Protein AF-A0A948D9K1-F1 (afdb_monomer_lite)

pLDDT: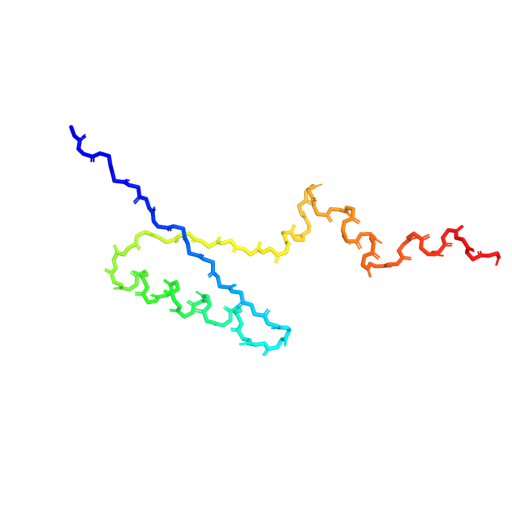 mean 82.02, std 15.56, range [48.56, 98.25]

Radius of gyration: 18.18 Å; chains: 1; bounding box: 44×28×57 Å

Secondary structure (DSSP, 8-state):
-PPPPPPP-----STTS-HHHHHHHHHHHHHHTT-------SS-TTSTTTHHHHHHHTTTTGGGS--

Sequence (67 aa):
MRQTYGKFIVIDGTDGSGKATQTEILAQRMKRAGFDVEMADFPQYNTKSAGLIEEYLNAKFSKFYSY

Foldseek 3Di:
DDDDDDDDDDQDDDPPPCSVVVQVVVQVVCVVVVDDDDDDDPPPPPDPVCVVVVCVVVCVVVVVPDD

Structure (mmCIF, N/CA/C/O backbone):
data_AF-A0A948D9K1-F1
#
_entry.id   AF-A0A948D9K1-F1
#
loop_
_atom_site.group_PDB
_atom_site.id
_atom_site.type_symbol
_atom_site.label_atom_id
_atom_site.labe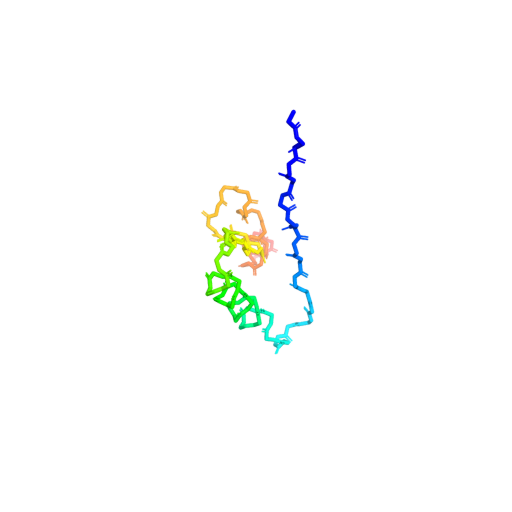l_alt_id
_atom_site.label_comp_id
_atom_site.label_asym_id
_atom_site.label_entity_id
_atom_site.label_seq_id
_atom_site.pdbx_PDB_ins_code
_atom_site.Cartn_x
_atom_site.Cartn_y
_atom_site.Cartn_z
_atom_site.occupancy
_atom_site.B_iso_or_equiv
_atom_site.auth_seq_id
_atom_site.auth_comp_id
_atom_site.auth_asym_id
_atom_site.auth_atom_id
_atom_site.pdbx_PDB_model_num
ATOM 1 N N . MET A 1 1 ? -7.678 11.814 27.986 1.00 60.84 1 MET A N 1
ATOM 2 C CA . MET A 1 1 ? -8.211 11.090 26.808 1.00 60.84 1 MET A CA 1
ATOM 3 C C . MET A 1 1 ? -7.113 10.186 26.269 1.00 60.84 1 MET A C 1
ATOM 5 O O . MET A 1 1 ? -5.975 10.632 26.210 1.00 60.84 1 MET A O 1
ATOM 9 N N . ARG A 1 2 ? -7.407 8.920 25.951 1.00 66.81 2 ARG A N 1
ATOM 10 C CA . ARG A 1 2 ? -6.409 7.985 25.405 1.00 66.81 2 ARG A CA 1
ATOM 11 C C . ARG A 1 2 ? -6.273 8.272 23.906 1.00 66.81 2 ARG A C 1
ATOM 13 O O . ARG A 1 2 ? -7.259 8.151 23.187 1.00 66.81 2 ARG A O 1
ATOM 20 N N . GLN A 1 3 ? -5.098 8.710 23.457 1.00 68.94 3 GLN A N 1
ATOM 21 C CA . GLN A 1 3 ? -4.841 8.937 22.033 1.00 68.94 3 GLN A CA 1
ATOM 22 C C . GLN A 1 3 ? -4.821 7.567 21.340 1.00 68.94 3 GLN A C 1
ATOM 24 O O . GLN A 1 3 ? -4.088 6.672 21.763 1.00 68.94 3 GLN A O 1
ATOM 29 N N . THR A 1 4 ? -5.690 7.365 20.351 1.00 79.81 4 THR A N 1
ATOM 30 C CA . THR A 1 4 ? -5.725 6.137 19.550 1.00 79.81 4 THR A CA 1
ATOM 31 C C . THR A 1 4 ? -5.030 6.421 18.228 1.00 79.81 4 THR A C 1
ATOM 33 O O . THR A 1 4 ? -5.419 7.327 17.499 1.00 79.81 4 THR A O 1
ATOM 36 N N . TYR A 1 5 ? -3.958 5.683 17.947 1.00 86.81 5 TYR A N 1
ATOM 37 C CA . TYR A 1 5 ? -3.262 5.756 16.666 1.00 86.81 5 TYR A CA 1
ATOM 38 C C . TYR A 1 5 ? -3.832 4.709 15.712 1.00 86.81 5 TYR A C 1
ATOM 40 O O . TYR A 1 5 ? -4.146 3.587 16.124 1.00 86.81 5 TYR A O 1
ATOM 48 N N . GLY A 1 6 ? -3.947 5.076 14.435 1.00 90.94 6 GLY A N 1
ATOM 49 C CA . GLY A 1 6 ? -4.258 4.132 13.367 1.00 90.94 6 GLY A CA 1
ATOM 50 C C . GLY A 1 6 ? -3.165 3.072 13.203 1.00 90.94 6 GLY A C 1
ATOM 51 O O . GLY A 1 6 ? -2.052 3.203 13.718 1.00 90.94 6 GLY A O 1
ATOM 52 N N . LYS A 1 7 ? -3.482 1.999 12.474 1.00 93.50 7 LYS A N 1
ATOM 53 C CA . LYS A 1 7 ? -2.503 0.973 12.095 1.00 93.50 7 LYS A CA 1
ATOM 54 C C . LYS A 1 7 ? -1.955 1.292 10.708 1.00 93.50 7 LYS A C 1
ATOM 56 O O . LYS A 1 7 ? -2.732 1.511 9.787 1.00 93.50 7 LYS A O 1
ATOM 61 N N . PHE A 1 8 ? -0.634 1.256 10.563 1.00 94.69 8 PHE A N 1
ATOM 62 C CA . PHE A 1 8 ? 0.029 1.314 9.265 1.00 94.69 8 PHE A CA 1
ATOM 63 C C . PHE A 1 8 ? 0.372 -0.109 8.818 1.00 94.69 8 PHE A C 1
ATOM 65 O O . PHE A 1 8 ? 1.065 -0.831 9.536 1.00 94.69 8 PHE A O 1
ATOM 72 N N . ILE A 1 9 ? -0.166 -0.532 7.675 1.00 95.12 9 ILE A N 1
ATOM 73 C CA . ILE A 1 9 ? -0.038 -1.897 7.151 1.00 95.12 9 ILE A CA 1
ATOM 74 C C . ILE A 1 9 ? 0.584 -1.807 5.760 1.00 95.12 9 ILE A C 1
ATOM 76 O O . ILE A 1 9 ? 0.076 -1.084 4.908 1.00 95.12 9 ILE A O 1
ATOM 80 N N . VAL A 1 10 ? 1.660 -2.560 5.532 1.00 95.44 10 VAL A N 1
ATOM 81 C CA . VAL A 1 10 ? 2.342 -2.648 4.234 1.00 95.44 10 VAL A CA 1
ATOM 82 C C . VAL A 1 10 ? 2.114 -4.038 3.649 1.00 95.44 10 VAL A C 1
ATOM 84 O O . VAL A 1 10 ? 2.278 -5.039 4.346 1.00 95.44 10 VAL A O 1
ATOM 87 N N . ILE A 1 11 ? 1.740 -4.093 2.371 1.00 94.56 11 ILE A N 1
ATOM 88 C CA . ILE A 1 11 ? 1.644 -5.329 1.589 1.00 94.56 11 ILE A CA 1
ATOM 89 C C . ILE A 1 11 ? 2.764 -5.300 0.552 1.00 94.56 11 ILE A C 1
ATOM 91 O O . ILE A 1 11 ? 2.770 -4.440 -0.325 1.00 94.56 11 ILE A O 1
ATOM 95 N N . ASP A 1 12 ? 3.692 -6.249 0.659 1.00 94.81 12 ASP A N 1
ATOM 96 C CA . ASP A 1 12 ? 4.873 -6.355 -0.200 1.00 94.81 12 ASP A CA 1
ATOM 97 C C . ASP A 1 12 ? 5.019 -7.770 -0.793 1.00 94.81 12 ASP A C 1
ATOM 99 O O . ASP A 1 12 ? 4.353 -8.717 -0.368 1.00 94.81 12 ASP A O 1
ATOM 103 N N . GLY A 1 13 ? 5.851 -7.914 -1.822 1.00 93.44 13 GLY A N 1
ATOM 104 C CA . GLY A 1 13 ? 6.049 -9.147 -2.578 1.00 93.44 13 GLY A CA 1
ATOM 105 C C . GLY A 1 13 ? 6.617 -8.903 -3.977 1.00 93.44 13 GLY A C 1
ATOM 106 O O . GLY A 1 13 ? 6.720 -7.772 -4.445 1.00 93.44 13 GLY A O 1
ATOM 107 N N . THR A 1 14 ? 6.948 -9.977 -4.688 1.00 94.25 14 THR A N 1
ATOM 108 C CA . THR A 1 14 ? 7.540 -9.917 -6.037 1.00 94.25 14 THR A CA 1
ATOM 109 C C . THR A 1 14 ? 6.552 -9.437 -7.102 1.00 94.25 14 THR A C 1
ATOM 111 O O . THR A 1 14 ? 5.335 -9.407 -6.886 1.00 94.25 14 THR A O 1
ATOM 114 N N . ASP A 1 15 ? 7.047 -9.060 -8.278 1.00 91.00 15 ASP A N 1
ATOM 115 C CA . ASP A 1 15 ? 6.189 -8.712 -9.414 1.00 91.00 15 ASP A CA 1
ATOM 116 C C . ASP A 1 15 ? 5.251 -9.869 -9.774 1.00 91.00 15 ASP A C 1
ATOM 118 O O . ASP A 1 15 ? 5.614 -11.043 -9.694 1.00 91.00 15 ASP A O 1
ATOM 122 N N . GLY A 1 16 ? 3.997 -9.536 -10.081 1.00 92.12 16 GLY A N 1
ATOM 123 C CA . GLY A 1 16 ? 2.950 -10.527 -10.339 1.00 92.12 16 GLY A CA 1
ATOM 124 C C . GLY A 1 16 ? 2.360 -11.219 -9.101 1.00 92.12 16 GLY A C 1
ATOM 125 O O . GLY A 1 16 ? 1.433 -12.005 -9.259 1.00 92.12 16 GLY A O 1
ATOM 126 N N . SER A 1 17 ? 2.797 -10.915 -7.870 1.00 96.25 17 SER A N 1
ATOM 127 C CA . SER A 1 17 ? 2.270 -11.581 -6.659 1.00 96.25 17 SER A CA 1
ATOM 128 C C . SER A 1 17 ? 0.845 -11.171 -6.245 1.00 96.25 17 SER A C 1
ATOM 130 O O . SER A 1 17 ? 0.310 -11.691 -5.269 1.00 96.25 17 SER A O 1
ATOM 132 N N . GLY A 1 18 ? 0.212 -10.234 -6.961 1.00 96.12 18 GLY A N 1
ATOM 133 C CA . GLY A 1 18 ? -1.166 -9.805 -6.688 1.00 96.12 18 GLY A CA 1
ATOM 134 C C . GLY A 1 18 ? -1.322 -8.804 -5.535 1.00 96.12 18 GLY A C 1
ATOM 135 O O . GLY A 1 18 ? -2.429 -8.645 -5.024 1.00 96.12 18 GLY A O 1
ATOM 136 N N . LYS A 1 19 ? -0.245 -8.108 -5.135 1.00 95.94 19 LYS A N 1
ATOM 137 C CA . LYS A 1 19 ? -0.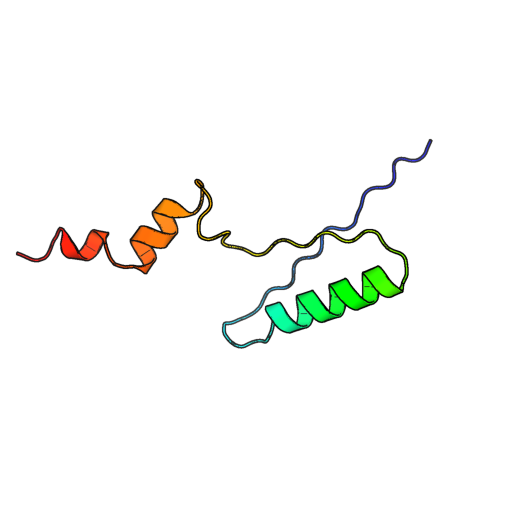243 -7.109 -4.042 1.00 95.94 19 LYS A CA 1
ATOM 138 C C . LYS A 1 19 ? -1.386 -6.105 -4.161 1.00 95.94 19 LYS A C 1
ATOM 140 O O . LYS A 1 19 ? -2.136 -5.938 -3.212 1.00 95.94 19 LYS A O 1
ATOM 145 N N . ALA A 1 20 ? -1.556 -5.497 -5.337 1.00 94.06 20 ALA A N 1
ATOM 146 C CA . ALA A 1 20 ? -2.603 -4.505 -5.582 1.00 94.06 20 ALA A CA 1
ATOM 147 C C . ALA A 1 20 ? -4.006 -5.072 -5.307 1.00 94.06 20 ALA A C 1
ATOM 149 O O . ALA A 1 20 ? -4.783 -4.478 -4.563 1.00 94.06 20 ALA A O 1
ATOM 150 N N . THR A 1 21 ? -4.290 -6.271 -5.824 1.00 96.50 21 THR A N 1
ATOM 151 C CA . THR A 1 21 ? -5.561 -6.971 -5.598 1.00 96.50 21 THR A CA 1
ATOM 152 C C . THR A 1 21 ? -5.795 -7.253 -4.115 1.00 96.50 21 THR A C 1
ATOM 154 O O . THR A 1 21 ? -6.887 -7.020 -3.605 1.00 96.50 21 THR A O 1
ATOM 157 N N . GLN A 1 22 ? -4.775 -7.729 -3.397 1.00 97.25 22 GLN A N 1
ATOM 158 C CA . GLN A 1 22 ? -4.898 -8.028 -1.968 1.00 97.25 22 GLN A CA 1
ATOM 159 C C . GLN A 1 22 ? -5.059 -6.762 -1.118 1.00 97.25 22 GLN A C 1
ATOM 161 O O . GLN A 1 22 ? -5.861 -6.757 -0.182 1.00 97.25 22 GLN A O 1
ATOM 166 N N . THR A 1 23 ? -4.366 -5.675 -1.468 1.00 96.69 23 THR A N 1
ATOM 167 C CA . THR A 1 23 ? -4.533 -4.363 -0.830 1.00 96.69 23 THR A CA 1
ATOM 168 C C . THR A 1 23 ? -5.964 -3.861 -0.971 1.00 96.69 23 THR A C 1
ATOM 170 O O . THR A 1 23 ? -6.566 -3.441 0.017 1.00 96.69 23 THR A O 1
ATOM 173 N N . GLU A 1 24 ? -6.552 -3.971 -2.163 1.00 96.75 24 GLU A N 1
ATOM 174 C CA . GLU A 1 24 ? -7.929 -3.542 -2.398 1.00 96.75 24 GLU A CA 1
ATOM 175 C C . GLU A 1 24 ? -8.951 -4.400 -1.633 1.00 96.75 24 GLU A C 1
ATOM 177 O O . GLU A 1 24 ? -9.840 -3.859 -0.970 1.00 96.75 24 GLU A O 1
ATOM 182 N N . ILE A 1 25 ? -8.794 -5.729 -1.637 1.00 97.88 25 ILE A N 1
ATOM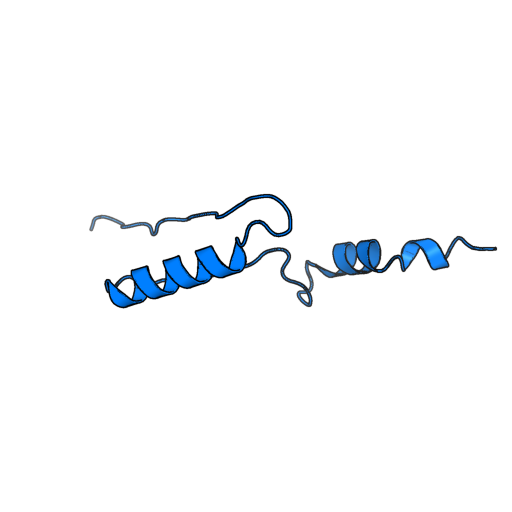 183 C CA . ILE A 1 25 ? -9.658 -6.644 -0.868 1.00 97.88 25 ILE A CA 1
ATOM 184 C C . ILE A 1 25 ? -9.599 -6.319 0.630 1.00 97.88 25 ILE A C 1
ATOM 186 O O . ILE A 1 25 ? -10.639 -6.257 1.298 1.00 97.88 25 ILE A O 1
ATOM 190 N N . LEU A 1 26 ? -8.396 -6.096 1.171 1.00 97.25 26 LEU A N 1
ATOM 191 C CA . LEU A 1 26 ? -8.210 -5.741 2.575 1.00 97.25 26 LEU A CA 1
ATOM 192 C C . LEU A 1 26 ? -8.905 -4.417 2.905 1.00 97.25 26 LEU A C 1
ATOM 194 O O . LEU A 1 26 ? -9.658 -4.350 3.880 1.00 97.25 26 LEU A O 1
ATOM 198 N N . ALA A 1 27 ? -8.698 -3.386 2.085 1.00 97.00 27 ALA A N 1
ATOM 199 C CA . ALA A 1 27 ? -9.298 -2.077 2.298 1.00 97.00 27 ALA A CA 1
ATOM 200 C C . ALA A 1 27 ? -10.831 -2.138 2.261 1.00 97.00 27 ALA A C 1
ATOM 202 O O . ALA A 1 27 ? -11.493 -1.618 3.161 1.00 97.00 27 ALA A O 1
ATOM 203 N N . GLN A 1 28 ? -11.413 -2.836 1.280 1.00 97.88 28 GLN A N 1
ATOM 204 C CA . GLN A 1 28 ? -12.863 -3.031 1.194 1.00 97.88 28 GLN A CA 1
ATOM 205 C C . GLN A 1 28 ? -13.413 -3.771 2.417 1.00 97.88 28 GLN A C 1
ATOM 207 O O . GLN A 1 28 ? -14.446 -3.381 2.965 1.00 97.88 28 GLN A O 1
ATOM 212 N N . ARG A 1 29 ? -12.725 -4.822 2.882 1.00 98.12 29 ARG A N 1
ATOM 213 C CA . ARG A 1 29 ? -13.125 -5.565 4.083 1.00 98.12 29 ARG A CA 1
ATOM 214 C C . ARG A 1 29 ? -13.087 -4.687 5.334 1.00 98.12 29 ARG A C 1
ATOM 216 O O . ARG A 1 29 ? -14.020 -4.754 6.129 1.00 98.12 29 ARG A O 1
ATOM 223 N N . MET A 1 30 ? -12.046 -3.873 5.507 1.00 97.38 30 MET A N 1
ATOM 224 C CA . MET A 1 30 ? -11.913 -2.968 6.654 1.00 97.38 30 MET A CA 1
ATOM 225 C C . MET A 1 30 ? -12.984 -1.869 6.637 1.00 97.38 30 MET A C 1
ATOM 227 O O . MET A 1 30 ? -13.637 -1.647 7.656 1.00 97.38 30 MET A O 1
ATOM 231 N N . LYS A 1 31 ? -13.265 -1.279 5.467 1.00 97.50 31 LYS A N 1
ATOM 232 C CA . LYS A 1 31 ? -14.372 -0.322 5.295 1.00 97.50 31 LYS A CA 1
ATOM 233 C C . LYS A 1 31 ? -15.725 -0.952 5.643 1.00 97.50 31 LYS A C 1
ATOM 235 O O . LYS A 1 31 ? -16.502 -0.367 6.390 1.00 97.50 31 LYS A O 1
ATOM 240 N N . ARG A 1 32 ? -15.992 -2.183 5.184 1.00 98.25 32 ARG A N 1
ATOM 241 C CA . ARG A 1 32 ? -17.219 -2.935 5.536 1.00 98.25 32 ARG A CA 1
ATOM 242 C C . ARG A 1 32 ? -17.323 -3.266 7.026 1.00 98.25 32 ARG A C 1
ATOM 244 O O . ARG A 1 32 ? -18.430 -3.408 7.530 1.00 98.25 32 ARG A O 1
ATOM 251 N N . ALA A 1 33 ? -16.196 -3.393 7.721 1.00 97.56 33 ALA A N 1
ATOM 252 C CA . ALA A 1 33 ? -16.151 -3.604 9.165 1.00 97.56 33 ALA A CA 1
ATOM 253 C C . ALA A 1 33 ? -16.275 -2.298 9.980 1.00 97.56 33 ALA A C 1
ATOM 255 O O . ALA A 1 33 ? -16.233 -2.353 11.207 1.00 97.56 33 ALA A O 1
ATOM 256 N N . GLY A 1 34 ? -16.447 -1.143 9.324 1.00 97.12 34 GLY A N 1
ATOM 257 C CA . GLY A 1 34 ? -16.663 0.151 9.977 1.00 97.12 34 GLY A CA 1
ATOM 258 C C . GLY A 1 34 ? -15.384 0.889 10.378 1.00 97.12 34 GLY A C 1
ATOM 259 O O . GLY A 1 34 ? -15.456 1.821 11.175 1.00 97.12 34 GLY A O 1
ATOM 260 N N . PHE A 1 35 ? -14.222 0.485 9.856 1.00 96.56 35 PHE A N 1
ATOM 261 C CA . PHE A 1 35 ? -12.976 1.220 10.068 1.00 96.56 35 PHE A CA 1
ATOM 262 C C . PHE A 1 35 ? -12.829 2.362 9.063 1.00 96.56 35 PHE A C 1
ATOM 264 O O . PHE A 1 35 ? -13.204 2.226 7.896 1.00 96.56 35 PHE A O 1
ATOM 271 N N . ASP A 1 36 ? -12.213 3.452 9.517 1.00 95.56 36 ASP A N 1
ATOM 272 C CA . ASP A 1 36 ? -11.655 4.466 8.630 1.00 95.56 36 ASP A CA 1
ATOM 273 C C . ASP A 1 36 ? -10.381 3.917 7.968 1.00 95.56 36 ASP A C 1
ATOM 275 O O . ASP A 1 36 ? -9.533 3.319 8.640 1.00 95.56 36 ASP A O 1
ATOM 279 N N . VAL A 1 37 ? -10.289 4.028 6.642 1.00 96.31 37 VAL A N 1
ATOM 280 C CA . VAL A 1 37 ? -9.266 3.348 5.836 1.00 96.31 37 VAL A CA 1
ATOM 281 C C . VAL A 1 37 ? -8.807 4.241 4.699 1.00 96.31 37 VAL A C 1
ATOM 283 O O . VAL A 1 37 ? -9.555 4.483 3.747 1.00 96.31 37 VAL A O 1
ATOM 286 N N . GLU A 1 38 ? -7.526 4.585 4.753 1.00 94.25 38 GLU A N 1
ATOM 287 C CA . GLU A 1 38 ? -6.786 5.256 3.691 1.00 94.25 38 GLU A CA 1
ATOM 288 C C . GLU A 1 38 ? -5.833 4.279 2.995 1.00 94.25 38 GLU A C 1
ATOM 290 O O . GLU A 1 38 ? -5.299 3.352 3.611 1.00 94.25 38 GLU A O 1
ATOM 295 N N . MET A 1 39 ? -5.629 4.484 1.695 1.00 93.00 39 MET A N 1
ATOM 296 C CA . MET A 1 39 ? -4.734 3.680 0.862 1.00 93.00 39 MET A CA 1
ATOM 297 C C . MET A 1 39 ? -3.656 4.564 0.242 1.00 93.00 39 MET A C 1
ATOM 299 O O . MET A 1 39 ? -3.928 5.687 -0.171 1.00 93.00 39 MET A O 1
ATOM 303 N N . ALA A 1 40 ? -2.450 4.019 0.123 1.00 89.12 40 ALA A N 1
ATOM 304 C CA . ALA A 1 40 ? -1.363 4.612 -0.641 1.00 89.12 40 ALA A CA 1
ATOM 305 C C . ALA A 1 40 ? -0.634 3.511 -1.415 1.00 89.12 40 ALA A C 1
ATOM 307 O O . ALA A 1 40 ? -0.403 2.424 -0.879 1.00 89.12 40 ALA A O 1
ATOM 308 N N . ASP A 1 41 ? -0.268 3.796 -2.658 1.00 85.00 41 ASP A N 1
ATOM 309 C CA . ASP A 1 41 ? 0.583 2.965 -3.499 1.00 85.00 41 ASP A CA 1
ATOM 310 C C . ASP A 1 41 ? 1.915 3.672 -3.777 1.00 85.00 41 ASP A C 1
ATOM 312 O O . ASP A 1 41 ? 2.013 4.901 -3.769 1.00 85.00 41 ASP A O 1
ATOM 316 N N . PHE A 1 42 ? 2.967 2.879 -3.973 1.00 82.69 42 PHE A N 1
ATOM 317 C CA . PHE A 1 42 ? 4.302 3.383 -4.263 1.00 82.69 42 PHE A CA 1
ATOM 318 C C . PHE A 1 42 ? 4.926 2.611 -5.430 1.00 82.69 42 PHE A C 1
ATOM 320 O O . PHE A 1 42 ? 4.761 1.392 -5.506 1.00 82.69 42 PHE A O 1
ATOM 327 N N . PRO A 1 43 ? 5.703 3.294 -6.287 1.00 79.25 43 PRO A N 1
ATOM 328 C CA . PRO A 1 43 ? 5.946 4.740 -6.278 1.00 79.25 43 PRO A CA 1
ATOM 329 C C . PRO A 1 43 ? 4.729 5.529 -6.799 1.00 79.25 43 PRO A C 1
ATOM 331 O O . PRO A 1 43 ? 4.020 5.079 -7.692 1.00 79.25 43 PRO A O 1
ATOM 334 N N . GLN A 1 44 ? 4.500 6.726 -6.249 1.00 74.50 44 GLN A N 1
ATOM 335 C CA . GLN A 1 44 ? 3.416 7.616 -6.680 1.00 74.50 44 GLN A CA 1
ATOM 336 C C . GLN A 1 44 ? 3.778 8.301 -8.004 1.00 74.50 44 GLN A C 1
ATOM 338 O O . GLN A 1 44 ? 4.162 9.476 -8.025 1.00 74.50 44 GLN A O 1
ATOM 343 N N . TYR A 1 45 ? 3.716 7.554 -9.104 1.00 64.12 45 TYR A N 1
ATOM 344 C CA . TYR A 1 45 ? 3.983 8.077 -10.441 1.00 64.12 45 TYR A CA 1
ATOM 345 C C . TYR A 1 45 ? 3.109 9.317 -10.732 1.00 64.12 45 TYR A C 1
ATOM 347 O O . TYR A 1 45 ? 1.952 9.390 -10.321 1.00 64.12 45 TYR A O 1
ATOM 355 N N . ASN A 1 46 ? 3.662 10.303 -11.437 1.00 59.19 46 ASN A N 1
ATOM 356 C CA . ASN A 1 46 ? 3.123 11.639 -11.719 1.00 59.19 46 ASN A CA 1
ATOM 357 C C . ASN A 1 46 ? 3.080 12.619 -10.530 1.00 59.19 46 ASN A C 1
ATOM 359 O O . ASN A 1 46 ? 2.530 13.716 -10.655 1.00 59.19 46 ASN A O 1
ATOM 363 N N . THR A 1 47 ? 3.686 12.288 -9.386 1.00 60.69 47 THR A N 1
ATOM 364 C CA . THR A 1 47 ? 3.938 13.266 -8.309 1.00 60.69 47 THR A CA 1
ATOM 365 C C . THR A 1 47 ? 5.318 13.908 -8.463 1.00 60.69 47 THR A C 1
ATOM 367 O O . THR A 1 47 ? 6.251 13.287 -8.974 1.00 60.69 47 THR A O 1
ATOM 370 N N . LYS A 1 48 ? 5.494 15.155 -7.989 1.00 58.69 48 LYS 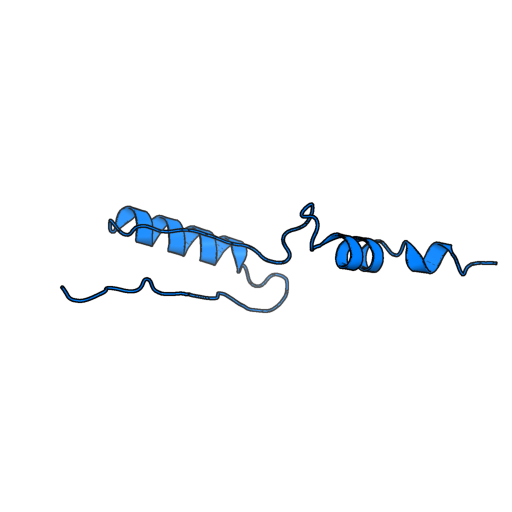A N 1
ATOM 371 C CA . LYS A 1 48 ? 6.785 15.882 -8.070 1.00 58.69 48 LYS A CA 1
ATOM 372 C C . LYS A 1 48 ? 7.977 15.085 -7.509 1.00 58.69 48 LYS A C 1
ATOM 374 O O . LYS A 1 48 ? 9.102 15.326 -7.930 1.00 58.69 48 LYS A O 1
ATOM 379 N N . SER A 1 49 ? 7.744 14.150 -6.587 1.00 63.38 49 SER A N 1
ATOM 380 C CA . SER A 1 49 ? 8.764 13.285 -5.981 1.00 63.38 49 SER A CA 1
ATOM 381 C C . SER A 1 49 ? 9.150 12.054 -6.814 1.00 63.38 49 SER A C 1
ATOM 383 O O . SER A 1 49 ? 10.199 11.476 -6.551 1.00 63.38 49 SER A O 1
ATOM 385 N N . ALA A 1 50 ? 8.354 11.651 -7.811 1.00 62.81 50 ALA A N 1
ATOM 386 C CA . ALA A 1 50 ? 8.609 10.455 -8.627 1.00 62.81 50 ALA A CA 1
ATOM 387 C C . ALA A 1 50 ? 9.341 10.736 -9.954 1.00 62.81 50 ALA A C 1
ATOM 389 O O . ALA A 1 50 ? 9.810 9.797 -10.597 1.00 62.81 50 ALA A O 1
ATOM 390 N N . GLY A 1 51 ? 9.505 12.008 -10.342 1.00 66.38 51 GLY A N 1
ATOM 391 C CA . GLY A 1 51 ? 10.039 12.390 -11.657 1.00 66.38 51 GLY A CA 1
ATOM 392 C C . GLY A 1 51 ? 11.403 11.775 -11.998 1.00 66.38 51 GLY A C 1
ATOM 393 O O . GLY A 1 51 ? 11.574 11.232 -13.082 1.00 66.38 51 GLY A O 1
ATOM 394 N N . LEU A 1 52 ? 12.361 11.762 -11.063 1.00 68.62 52 LEU A N 1
ATOM 395 C CA . LEU A 1 52 ? 13.690 11.177 -11.313 1.00 68.62 52 LEU A CA 1
ATOM 396 C C . LEU A 1 52 ? 13.644 9.655 -11.534 1.00 68.62 52 LEU A C 1
ATOM 398 O O . LEU A 1 52 ? 14.388 9.123 -12.357 1.00 68.62 52 LEU A O 1
ATOM 402 N N . ILE A 1 53 ? 12.760 8.954 -10.817 1.00 74.25 53 ILE A N 1
ATOM 403 C CA . ILE A 1 53 ? 12.582 7.500 -10.940 1.00 74.25 53 ILE A CA 1
ATOM 404 C C . ILE A 1 53 ? 11.918 7.175 -12.281 1.00 74.25 53 ILE A C 1
ATOM 406 O O . ILE A 1 53 ? 12.340 6.249 -12.971 1.00 74.25 53 ILE A O 1
ATOM 410 N N . GLU A 1 54 ? 10.922 7.962 -12.687 1.00 69.81 54 GLU A N 1
ATOM 411 C CA . GLU A 1 54 ? 10.288 7.832 -14.000 1.00 69.81 54 GLU A CA 1
ATOM 412 C C . GLU A 1 54 ? 11.275 8.053 -15.141 1.00 69.81 54 GLU A C 1
ATOM 414 O O . GL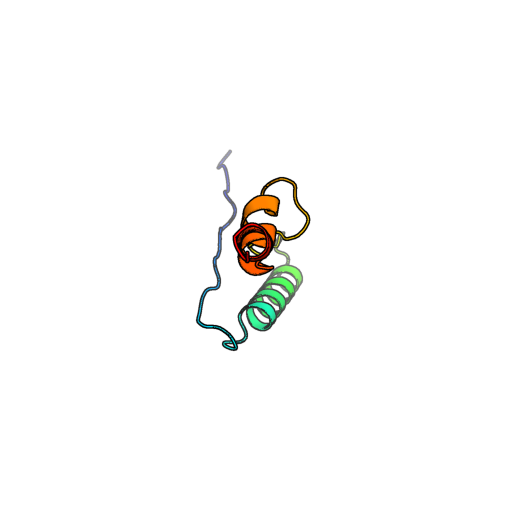U A 1 54 ? 11.285 7.285 -16.100 1.00 69.81 54 GLU A O 1
ATOM 419 N N . GLU A 1 55 ? 12.115 9.083 -15.066 1.00 70.75 55 GLU A N 1
ATOM 420 C CA . GLU A 1 55 ? 13.103 9.367 -16.109 1.00 70.75 55 GLU A CA 1
ATOM 421 C C . GLU A 1 55 ? 14.167 8.269 -16.223 1.00 70.75 55 GLU A C 1
ATOM 423 O O . GLU A 1 55 ? 14.585 7.931 -17.337 1.00 70.75 55 GLU A O 1
ATOM 428 N N . TYR A 1 56 ? 14.555 7.672 -15.091 1.00 74.75 56 TYR A N 1
ATOM 429 C CA . TYR A 1 56 ? 15.441 6.512 -15.045 1.00 74.75 56 TYR A CA 1
ATOM 430 C C . TYR A 1 56 ? 14.800 5.274 -15.688 1.00 74.75 56 TYR A C 1
ATOM 432 O O . TYR A 1 56 ? 15.385 4.687 -16.599 1.00 74.75 56 TYR A O 1
ATOM 440 N N . LEU A 1 57 ? 13.577 4.915 -15.283 1.00 77.00 57 LEU A N 1
ATOM 441 C CA . LEU A 1 57 ? 12.864 3.745 -15.813 1.00 77.00 57 LEU A CA 1
ATOM 442 C C . LEU A 1 57 ? 12.509 3.888 -17.301 1.00 77.00 57 LEU A C 1
ATOM 444 O O . LEU A 1 57 ? 12.507 2.900 -18.030 1.00 77.00 57 LEU A O 1
ATOM 448 N N . ASN A 1 58 ? 12.266 5.113 -17.776 1.00 76.62 58 ASN A N 1
ATOM 449 C CA . ASN A 1 58 ? 11.992 5.403 -19.187 1.00 76.62 58 ASN A CA 1
ATOM 450 C C . ASN A 1 58 ? 13.260 5.542 -20.053 1.00 76.62 58 ASN A C 1
ATOM 452 O O . ASN A 1 58 ? 13.165 5.974 -21.205 1.00 76.62 58 ASN A O 1
ATOM 456 N N . ALA A 1 59 ? 14.447 5.227 -19.520 1.00 69.25 59 ALA A N 1
ATOM 457 C CA . ALA A 1 59 ? 15.726 5.296 -20.230 1.00 69.25 59 ALA A CA 1
ATOM 458 C C . ALA A 1 59 ? 16.032 6.670 -20.873 1.00 69.25 59 ALA A C 1
ATOM 460 O O . ALA A 1 59 ? 16.796 6.761 -21.840 1.00 69.25 59 ALA A O 1
ATOM 461 N N . LYS A 1 60 ? 15.476 7.773 -20.342 1.00 62.88 60 LYS A N 1
ATOM 462 C CA . LYS A 1 60 ? 15.740 9.127 -20.871 1.00 62.88 60 LYS A CA 1
ATOM 463 C C . LYS A 1 60 ? 17.208 9.527 -20.717 1.00 62.88 60 LYS A C 1
ATOM 465 O O . LYS A 1 60 ? 17.752 10.181 -21.602 1.00 62.88 60 LYS A O 1
ATOM 470 N N . PHE A 1 61 ? 17.863 9.078 -19.647 1.00 59.97 61 PHE A N 1
ATOM 471 C CA . PHE A 1 61 ? 19.295 9.298 -19.429 1.00 59.97 61 PHE A CA 1
ATOM 472 C C . PHE A 1 61 ? 20.181 8.510 -20.406 1.00 59.97 61 PHE A C 1
ATOM 474 O O . PHE A 1 61 ? 21.285 8.947 -20.716 1.00 59.97 61 PHE A O 1
ATOM 481 N N . SER A 1 62 ? 19.701 7.386 -20.947 1.00 57.97 62 SER A N 1
ATOM 482 C CA . SER A 1 62 ? 20.458 6.561 -21.899 1.00 57.97 62 SER A CA 1
ATOM 483 C C . SER A 1 62 ? 20.516 7.182 -23.299 1.00 57.97 62 SER A C 1
ATOM 485 O O . SER A 1 62 ? 21.514 7.016 -23.994 1.00 57.97 62 SER A O 1
ATOM 487 N N . LYS A 1 63 ? 19.494 7.955 -23.701 1.00 54.81 63 LYS A N 1
ATOM 488 C CA . LYS A 1 63 ? 19.474 8.675 -24.991 1.00 54.81 63 LYS A CA 1
ATOM 489 C C . LYS A 1 63 ? 20.477 9.830 -25.083 1.00 54.81 63 LYS A C 1
ATOM 491 O O . LYS A 1 63 ? 20.792 10.251 -26.187 1.00 54.81 63 LYS A O 1
ATOM 496 N N . PHE A 1 64 ? 20.977 10.342 -23.957 1.00 56.72 64 PHE A N 1
ATOM 497 C CA . PHE A 1 64 ? 21.978 11.419 -23.951 1.00 56.72 64 PHE A CA 1
ATOM 498 C C . PHE A 1 64 ? 23.411 10.931 -24.230 1.00 56.72 64 PHE A C 1
ATOM 500 O O . PHE A 1 64 ? 24.267 11.748 -24.552 1.00 56.72 64 PHE A O 1
ATOM 507 N N . TYR A 1 65 ? 23.674 9.623 -24.127 1.00 55.25 65 TYR A N 1
ATOM 508 C CA . TYR A 1 65 ? 25.013 9.035 -24.284 1.00 55.25 65 TYR A CA 1
ATOM 509 C C . TYR A 1 65 ? 25.157 8.119 -25.510 1.00 55.25 65 TYR A C 1
ATOM 511 O O . TYR A 1 65 ? 26.191 7.474 -25.677 1.00 55.25 65 TYR A O 1
ATOM 519 N N . SER A 1 66 ? 24.151 8.052 -26.383 1.00 58.25 66 SER A N 1
ATOM 520 C CA . SER A 1 66 ? 24.305 7.431 -27.701 1.00 58.25 66 SER A CA 1
ATOM 521 C C . SER A 1 66 ? 24.866 8.463 -28.684 1.00 58.25 66 SER A C 1
ATOM 523 O O . SER A 1 66 ? 24.166 9.428 -28.992 1.00 58.25 66 SER A O 1
ATOM 525 N N . TYR A 1 67 ? 26.121 8.254 -29.103 1.00 48.56 67 TYR A N 1
ATOM 526 C CA . TYR A 1 67 ? 26.839 8.996 -30.152 1.00 48.56 67 TYR A CA 1
ATOM 527 C C . TYR A 1 67 ? 26.030 9.167 -31.442 1.00 48.56 67 TYR A C 1
ATOM 529 O O . TYR A 1 67 ? 25.347 8.193 -31.837 1.00 48.56 67 TYR A O 1
#